Protein AF-A0A957HXZ6-F1 (afdb_monomer_lite)

Structure (mmCIF, N/CA/C/O backbone):
data_AF-A0A957HXZ6-F1
#
_entry.id   AF-A0A957HXZ6-F1
#
loop_
_atom_site.group_PDB
_atom_site.id
_atom_site.type_symbol
_atom_site.label_atom_id
_atom_site.label_alt_id
_atom_site.label_comp_id
_atom_site.label_asym_id
_atom_site.label_entity_id
_atom_site.label_seq_id
_atom_site.pdbx_PDB_ins_code
_atom_site.Cartn_x
_atom_site.Cartn_y
_atom_site.Cartn_z
_atom_site.occupancy
_atom_site.B_iso_or_equiv
_atom_site.auth_seq_id
_atom_site.auth_comp_id
_atom_site.auth_asym_id
_atom_site.auth_atom_id
_atom_site.pdbx_PDB_model_num
ATOM 1 N N . MET A 1 1 ? 1.185 11.728 -35.182 1.00 51.09 1 MET A N 1
ATOM 2 C CA . MET A 1 1 ? 1.689 11.823 -33.794 1.00 51.09 1 MET A CA 1
ATOM 3 C C . MET A 1 1 ? 2.449 10.536 -33.536 1.00 51.09 1 MET A C 1
ATOM 5 O O . MET A 1 1 ? 1.976 9.508 -33.986 1.00 51.09 1 MET A O 1
ATOM 9 N N . ASN A 1 2 ? 3.666 10.595 -32.994 1.00 60.44 2 ASN A N 1
ATOM 10 C CA . ASN A 1 2 ? 4.582 9.447 -32.969 1.00 60.44 2 ASN A CA 1
ATOM 11 C C . ASN A 1 2 ? 4.117 8.383 -31.954 1.00 60.44 2 ASN A C 1
ATOM 13 O O . ASN A 1 2 ? 4.544 8.398 -30.802 1.00 60.44 2 ASN A O 1
ATOM 17 N N . ASP A 1 3 ? 3.275 7.448 -32.400 1.00 72.94 3 ASP A N 1
ATOM 18 C CA . ASP A 1 3 ? 2.817 6.287 -31.618 1.00 72.94 3 ASP A CA 1
ATOM 19 C C . ASP A 1 3 ? 3.973 5.351 -31.213 1.00 72.94 3 ASP A C 1
ATOM 21 O O . ASP A 1 3 ? 3.850 4.551 -30.287 1.00 72.94 3 ASP A O 1
ATOM 25 N N . THR A 1 4 ? 5.141 5.497 -31.850 1.00 90.56 4 THR A N 1
ATOM 26 C CA . THR A 1 4 ? 6.346 4.696 -31.605 1.00 90.56 4 THR A CA 1
ATOM 27 C C . THR A 1 4 ? 6.817 4.737 -30.151 1.00 90.56 4 THR A C 1
ATOM 29 O O . THR A 1 4 ? 7.258 3.715 -29.639 1.00 90.56 4 THR A O 1
ATOM 32 N N . PHE A 1 5 ? 6.721 5.881 -29.459 1.00 93.50 5 PHE A N 1
ATOM 33 C CA . PHE A 1 5 ? 7.152 5.963 -28.055 1.00 93.50 5 PHE A CA 1
ATOM 34 C C . PHE A 1 5 ? 6.257 5.117 -27.144 1.00 93.50 5 PHE A C 1
ATOM 36 O O . PHE A 1 5 ? 6.757 4.276 -26.400 1.00 93.50 5 PHE A O 1
ATOM 43 N N . SER A 1 6 ? 4.937 5.300 -27.241 1.00 94.12 6 SER A N 1
ATOM 44 C CA . SER A 1 6 ? 3.964 4.537 -26.457 1.00 94.12 6 SER A CA 1
ATOM 45 C C . SER A 1 6 ? 4.053 3.045 -26.761 1.00 94.12 6 SER A C 1
ATOM 47 O O . SER A 1 6 ? 4.050 2.243 -25.836 1.00 94.12 6 SER A O 1
ATOM 49 N N . MET A 1 7 ? 4.214 2.667 -28.033 1.00 94.62 7 MET A N 1
ATOM 50 C CA . MET A 1 7 ? 4.400 1.268 -28.422 1.00 94.62 7 MET A CA 1
ATOM 51 C C . MET A 1 7 ? 5.654 0.644 -27.802 1.00 94.62 7 MET A C 1
ATOM 53 O O . MET A 1 7 ? 5.582 -0.464 -27.281 1.00 94.62 7 MET A O 1
ATOM 57 N N . LEU A 1 8 ? 6.796 1.339 -27.838 1.00 94.62 8 LEU A N 1
ATOM 58 C CA . LEU A 1 8 ? 8.039 0.834 -27.247 1.00 94.62 8 LEU A CA 1
ATOM 59 C C . LEU A 1 8 ? 7.942 0.722 -25.721 1.00 94.62 8 LEU A C 1
ATOM 61 O O . LEU A 1 8 ? 8.426 -0.254 -25.154 1.00 94.62 8 LEU A O 1
ATOM 65 N N . LEU A 1 9 ? 7.299 1.692 -25.063 1.00 92.69 9 LEU A N 1
ATOM 66 C CA . LEU A 1 9 ? 7.095 1.665 -23.616 1.00 92.69 9 LEU A CA 1
ATOM 67 C C . LEU A 1 9 ? 6.172 0.517 -23.189 1.00 92.69 9 LEU A C 1
ATOM 69 O O . LEU A 1 9 ? 6.483 -0.177 -22.225 1.00 92.69 9 LEU A O 1
ATOM 73 N N . LEU A 1 10 ? 5.070 0.299 -23.913 1.00 92.44 10 LEU A N 1
ATOM 74 C CA . LEU A 1 10 ? 4.146 -0.807 -23.649 1.00 92.44 10 LEU A CA 1
ATOM 75 C C . LEU A 1 10 ? 4.815 -2.164 -23.899 1.00 92.44 10 LEU A C 1
ATOM 77 O O . LEU A 1 10 ? 4.741 -3.036 -23.045 1.00 92.44 10 LEU A O 1
ATOM 81 N N . ALA A 1 11 ? 5.556 -2.317 -25.001 1.00 93.25 11 ALA A N 1
ATOM 82 C CA . ALA A 1 11 ? 6.290 -3.552 -25.281 1.00 93.25 11 ALA A CA 1
ATOM 83 C C . ALA A 1 11 ? 7.359 -3.861 -24.217 1.00 93.25 11 ALA A C 1
ATOM 85 O O . ALA A 1 11 ? 7.564 -5.020 -23.866 1.00 93.25 11 ALA A O 1
ATOM 86 N N . TRP A 1 12 ? 8.038 -2.832 -23.694 1.00 92.12 12 TRP A N 1
ATOM 87 C CA . TRP A 1 12 ? 8.950 -2.985 -22.561 1.00 92.12 12 TRP A CA 1
ATOM 88 C C . TRP A 1 12 ? 8.192 -3.406 -21.297 1.00 92.12 12 TRP A C 1
ATOM 90 O O . TRP A 1 12 ? 8.595 -4.359 -20.641 1.00 92.12 12 TRP A O 1
ATOM 100 N N . TRP A 1 13 ? 7.077 -2.751 -20.975 1.00 89.31 13 TRP A N 1
ATOM 101 C CA . TRP A 1 13 ? 6.258 -3.080 -19.807 1.00 89.31 13 TRP A CA 1
ATOM 102 C C . TRP A 1 13 ? 5.759 -4.533 -19.820 1.00 89.31 13 TRP A C 1
ATOM 104 O O . TRP A 1 13 ? 5.922 -5.253 -18.831 1.00 89.31 13 TRP A O 1
ATOM 114 N N . ASP A 1 14 ? 5.241 -4.982 -20.965 1.00 89.38 14 ASP A N 1
ATOM 115 C CA . ASP A 1 14 ? 4.703 -6.331 -21.171 1.00 89.38 14 ASP A CA 1
ATOM 116 C C . ASP A 1 14 ? 5.772 -7.434 -21.046 1.00 89.38 14 ASP A C 1
ATOM 118 O O . ASP A 1 14 ? 5.436 -8.604 -20.865 1.00 89.38 14 ASP A O 1
ATOM 122 N N . ALA A 1 15 ? 7.065 -7.087 -21.071 1.00 91.06 15 ALA A N 1
ATOM 123 C CA . ALA A 1 15 ? 8.168 -8.026 -20.859 1.00 91.06 15 ALA A CA 1
ATOM 124 C C . ALA A 1 15 ? 8.330 -8.493 -19.392 1.00 91.06 15 ALA A C 1
ATOM 126 O O . ALA A 1 15 ? 9.280 -9.213 -19.083 1.00 91.06 15 ALA A O 1
ATOM 127 N N . GLY A 1 16 ? 7.414 -8.115 -18.489 1.00 79.50 16 GLY A N 1
ATOM 128 C CA . GLY A 1 16 ? 7.358 -8.615 -17.109 1.00 79.50 16 GLY A CA 1
ATOM 129 C C . GLY A 1 16 ? 8.030 -7.702 -16.083 1.00 79.50 16 GLY A C 1
ATOM 130 O O . GLY A 1 16 ? 8.540 -8.163 -15.060 1.00 79.50 16 GLY A O 1
ATOM 131 N N . HIS A 1 17 ? 8.073 -6.393 -16.340 1.00 70.12 17 HIS A N 1
ATOM 132 C CA . HIS A 1 17 ? 8.708 -5.456 -15.422 1.00 70.12 17 HIS A CA 1
ATOM 133 C C . HIS A 1 17 ? 7.762 -5.053 -14.276 1.00 70.12 17 HIS A C 1
ATOM 135 O O . HIS A 1 17 ? 6.886 -4.198 -14.408 1.00 70.12 17 HIS A O 1
ATOM 141 N N . ALA A 1 18 ? 8.048 -5.641 -13.109 1.00 68.88 18 ALA A N 1
ATOM 142 C CA . ALA A 1 18 ? 7.474 -5.388 -11.785 1.00 68.88 18 ALA A CA 1
ATOM 143 C C . ALA A 1 18 ? 6.119 -6.063 -11.484 1.00 68.88 18 ALA A C 1
ATOM 145 O O . ALA A 1 18 ? 5.063 -5.424 -11.453 1.00 68.88 18 ALA A O 1
ATOM 146 N N . ASP A 1 19 ? 6.226 -7.353 -11.144 1.00 81.88 19 ASP A N 1
ATOM 147 C CA . ASP A 1 19 ? 5.244 -8.123 -10.377 1.00 81.88 19 ASP A CA 1
ATOM 148 C C . ASP A 1 19 ? 5.095 -7.528 -8.975 1.00 81.88 19 ASP A C 1
ATOM 150 O O . ASP A 1 19 ? 5.928 -7.731 -8.090 1.00 81.88 19 ASP A O 1
ATOM 154 N N . LEU A 1 20 ? 4.029 -6.755 -8.782 1.00 90.50 20 LEU A N 1
ATOM 155 C CA . LEU A 1 20 ? 3.659 -6.179 -7.494 1.00 90.50 20 LEU A CA 1
ATOM 156 C C . LEU A 1 20 ? 2.258 -6.666 -7.115 1.00 90.50 20 LEU A C 1
ATOM 158 O O . LEU A 1 20 ? 1.387 -6.692 -7.992 1.00 90.50 20 LEU A O 1
ATOM 162 N N . PRO A 1 21 ? 1.996 -6.996 -5.835 1.00 90.12 21 PRO A N 1
ATOM 163 C CA . PRO A 1 21 ? 0.715 -7.568 -5.411 1.00 90.12 21 PRO A CA 1
ATOM 164 C C . PRO A 1 21 ? -0.508 -6.748 -5.846 1.00 90.12 21 PRO A C 1
ATOM 166 O O . PRO A 1 21 ? -1.518 -7.300 -6.276 1.00 90.12 21 PRO A O 1
ATOM 169 N N . TRP A 1 22 ? -0.409 -5.418 -5.794 1.00 93.06 22 TRP A N 1
ATOM 170 C CA . TRP A 1 22 ? -1.485 -4.506 -6.191 1.00 93.06 22 TRP A CA 1
ATOM 171 C C . TRP A 1 22 ? -1.683 -4.384 -7.706 1.00 93.06 22 TRP A C 1
ATOM 173 O O . TRP A 1 22 ? -2.790 -4.089 -8.139 1.00 93.06 22 TRP A O 1
ATOM 183 N N . ARG A 1 23 ? -0.668 -4.668 -8.534 1.00 90.19 23 ARG A N 1
ATOM 184 C CA . ARG A 1 23 ? -0.789 -4.595 -10.005 1.00 90.19 23 ARG A CA 1
ATOM 185 C C . ARG A 1 23 ? -1.584 -5.744 -10.614 1.00 90.19 23 ARG A C 1
ATOM 187 O O . ARG A 1 23 ? -2.095 -5.605 -11.717 1.00 90.19 23 ARG A O 1
ATOM 194 N N . SER A 1 24 ? -1.701 -6.860 -9.898 1.00 87.56 24 SER A N 1
ATOM 195 C CA . SER A 1 24 ? -2.582 -7.967 -10.294 1.00 87.56 24 SER A CA 1
ATOM 196 C C . SER A 1 24 ? -4.048 -7.718 -9.910 1.00 87.56 24 SER A C 1
ATOM 198 O O . SER A 1 24 ? -4.935 -8.462 -10.330 1.00 87.56 24 SER A O 1
ATOM 200 N N . SER A 1 25 ? -4.319 -6.685 -9.105 1.00 90.81 25 SER A N 1
ATOM 201 C CA . SER A 1 25 ? -5.664 -6.349 -8.648 1.00 90.81 25 SER A CA 1
ATOM 202 C C . SER A 1 25 ? -6.363 -5.390 -9.608 1.00 90.81 25 SER A C 1
ATOM 204 O O . SER A 1 25 ? -5.762 -4.452 -10.122 1.00 90.81 25 SER A O 1
ATOM 206 N N . HIS A 1 26 ? -7.665 -5.600 -9.793 1.00 93.25 26 HIS A N 1
ATOM 207 C CA . HIS A 1 26 ? -8.564 -4.655 -10.466 1.00 93.25 26 HIS A CA 1
ATOM 208 C C . HIS A 1 26 ? -9.500 -3.951 -9.469 1.00 93.25 26 HIS A C 1
ATOM 210 O O . HIS A 1 26 ? -10.389 -3.208 -9.879 1.00 93.25 26 HIS A O 1
ATOM 216 N N . ASP A 1 27 ? -9.335 -4.206 -8.166 1.00 96.25 27 ASP A N 1
ATOM 217 C CA . ASP A 1 27 ? -10.135 -3.58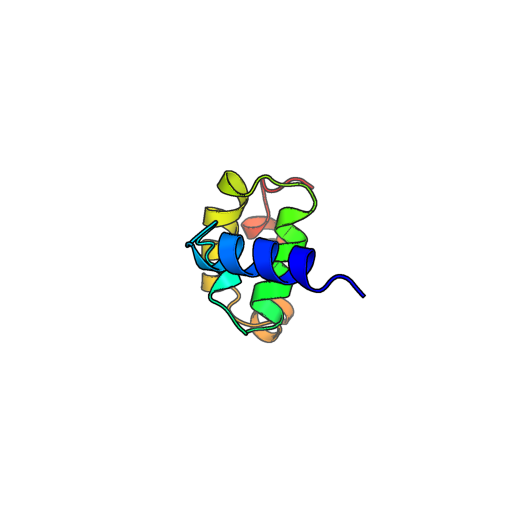2 -7.115 1.00 96.25 27 ASP A CA 1
ATOM 218 C C . ASP A 1 27 ? -9.649 -2.142 -6.855 1.00 96.25 27 ASP A C 1
ATOM 220 O O . ASP A 1 27 ? -8.500 -1.957 -6.436 1.00 96.25 27 ASP A O 1
ATOM 224 N N . PRO A 1 28 ? -10.504 -1.116 -7.047 1.00 97.12 28 PRO A N 1
ATOM 225 C CA . PRO A 1 28 ? -10.148 0.272 -6.770 1.00 97.12 28 PRO A CA 1
ATOM 226 C C . PRO A 1 28 ? -9.691 0.517 -5.329 1.00 97.12 28 PRO A C 1
ATOM 228 O O . PRO A 1 28 ? -8.842 1.378 -5.111 1.00 97.12 28 PRO A O 1
ATOM 231 N N . TYR A 1 29 ? -10.229 -0.219 -4.350 1.00 97.75 29 TYR A N 1
ATOM 232 C CA . TYR A 1 29 ? -9.826 -0.081 -2.950 1.00 97.75 29 TYR A CA 1
ATOM 233 C C . TYR A 1 29 ? -8.393 -0.578 -2.738 1.00 97.75 29 TYR A C 1
ATOM 235 O O . TYR A 1 29 ? -7.562 0.150 -2.196 1.00 97.75 29 TYR A O 1
ATOM 243 N N . ALA A 1 30 ? -8.087 -1.776 -3.233 1.00 97.44 30 ALA A N 1
ATOM 244 C CA . ALA A 1 30 ? -6.746 -2.346 -3.202 1.00 97.44 30 ALA A CA 1
ATOM 245 C C . ALA A 1 30 ? -5.713 -1.433 -3.896 1.00 97.44 30 ALA A C 1
ATOM 247 O O . ALA A 1 30 ? -4.654 -1.143 -3.338 1.00 97.44 30 ALA A O 1
ATOM 248 N N . ILE A 1 31 ? -6.049 -0.911 -5.083 1.00 97.19 31 ILE A N 1
ATOM 249 C CA . ILE A 1 31 ? -5.189 0.030 -5.813 1.00 97.19 31 ILE A CA 1
ATOM 250 C C . ILE A 1 31 ? -4.983 1.303 -4.983 1.00 97.19 31 ILE A C 1
ATOM 252 O O . ILE A 1 31 ? -3.842 1.689 -4.739 1.00 97.19 31 ILE A O 1
ATOM 256 N N . TRP A 1 32 ? -6.057 1.912 -4.472 1.00 97.69 32 TRP A N 1
ATOM 257 C CA . TRP A 1 32 ? -5.978 3.124 -3.651 1.00 97.69 32 TRP A CA 1
ATOM 258 C C . TRP A 1 32 ? -5.075 2.950 -2.425 1.00 97.69 32 TRP A C 1
ATOM 260 O O . TRP A 1 32 ? -4.206 3.787 -2.194 1.00 97.69 32 TRP A O 1
ATOM 270 N N . VAL A 1 33 ? -5.222 1.853 -1.677 1.00 97.00 33 VAL A N 1
ATOM 271 C CA . VAL A 1 33 ? -4.364 1.559 -0.519 1.00 97.00 33 VAL A CA 1
ATOM 272 C C . VAL A 1 33 ? -2.893 1.502 -0.932 1.00 97.00 33 VAL A C 1
ATOM 274 O O . VAL A 1 33 ? -2.052 2.110 -0.269 1.00 97.00 33 VAL A O 1
ATOM 277 N N . SER A 1 34 ? -2.578 0.807 -2.030 1.00 96.62 34 SER A N 1
ATOM 278 C CA . SER A 1 34 ? -1.195 0.694 -2.499 1.00 96.62 34 SER A CA 1
ATOM 279 C C . SER A 1 34 ? -0.593 2.050 -2.870 1.00 96.62 34 SER A C 1
ATOM 281 O O . SER A 1 34 ? 0.534 2.343 -2.478 1.00 96.62 34 SER A O 1
ATOM 283 N N . GLU A 1 35 ? -1.364 2.912 -3.538 1.00 96.44 35 GLU A N 1
ATOM 284 C CA . GLU A 1 35 ? -0.929 4.255 -3.915 1.00 96.44 35 GLU A CA 1
ATOM 285 C C . GLU A 1 35 ? -0.650 5.117 -2.680 1.00 96.44 35 GLU A C 1
ATOM 287 O O . GLU A 1 35 ? 0.379 5.787 -2.633 1.00 96.44 35 GLU A O 1
ATOM 292 N N . ILE A 1 36 ? -1.506 5.066 -1.648 1.00 96.00 36 ILE A N 1
ATOM 293 C CA . ILE A 1 36 ? -1.285 5.820 -0.402 1.00 96.00 36 ILE A CA 1
ATOM 294 C C . ILE A 1 36 ? -0.010 5.353 0.309 1.00 96.00 36 ILE A C 1
ATOM 296 O O . ILE A 1 36 ? 0.791 6.187 0.727 1.00 96.00 36 ILE A O 1
ATOM 300 N N . MET A 1 37 ? 0.222 4.040 0.407 1.00 95.38 37 MET A N 1
ATOM 301 C CA . MET A 1 37 ? 1.445 3.511 1.022 1.00 95.38 37 MET A CA 1
ATOM 302 C C . MET A 1 37 ? 2.708 3.897 0.233 1.00 95.38 37 MET A C 1
ATOM 304 O O . MET A 1 37 ? 3.754 4.150 0.823 1.00 95.38 37 MET A O 1
ATOM 308 N N . LEU A 1 38 ? 2.631 3.973 -1.098 1.00 95.75 38 LEU A N 1
ATOM 309 C CA . LEU A 1 38 ? 3.779 4.267 -1.963 1.00 95.75 38 LEU A CA 1
ATOM 310 C C . LEU A 1 38 ? 4.168 5.750 -2.024 1.00 95.75 38 LEU A C 1
ATOM 312 O O . LEU A 1 38 ? 5.238 6.061 -2.547 1.00 95.75 38 LEU A O 1
ATOM 316 N N . GLN A 1 39 ? 3.357 6.672 -1.489 1.00 94.00 39 GLN A N 1
ATOM 317 C CA . GLN A 1 39 ? 3.650 8.111 -1.563 1.00 94.00 39 GLN A CA 1
ATOM 318 C C . GLN A 1 39 ? 4.982 8.493 -0.905 1.00 94.00 39 GLN A C 1
ATOM 320 O O . GLN A 1 39 ? 5.639 9.424 -1.370 1.00 94.00 39 GLN A O 1
ATOM 325 N N . GLN A 1 40 ? 5.383 7.804 0.169 1.00 86.38 40 GLN A N 1
ATOM 326 C CA . GLN A 1 40 ? 6.616 8.115 0.910 1.00 86.38 40 GLN A CA 1
ATOM 327 C C . GLN A 1 40 ? 7.434 6.880 1.308 1.00 86.38 40 GLN A C 1
ATOM 329 O O . GLN A 1 40 ? 8.485 7.009 1.937 1.00 86.38 40 GLN A O 1
ATOM 334 N N . THR A 1 41 ? 6.998 5.685 0.906 1.00 92.19 41 THR A N 1
ATOM 335 C CA . THR A 1 41 ? 7.605 4.423 1.327 1.00 92.19 41 THR A CA 1
ATOM 336 C C . THR A 1 41 ? 8.062 3.619 0.112 1.00 92.19 41 THR A C 1
ATOM 338 O O . THR A 1 41 ? 7.356 3.488 -0.885 1.00 92.19 41 THR A O 1
ATOM 341 N N . GLN A 1 42 ? 9.277 3.069 0.177 1.00 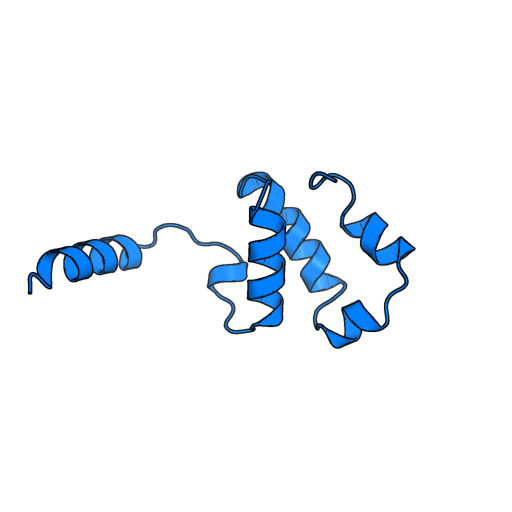93.19 42 GLN A N 1
ATOM 342 C CA . GLN A 1 42 ? 9.837 2.268 -0.915 1.00 93.19 42 GLN A CA 1
ATOM 343 C C . GLN A 1 42 ? 9.063 0.954 -1.099 1.00 93.19 42 GLN A C 1
ATOM 345 O O . GLN A 1 42 ? 8.634 0.338 -0.125 1.00 93.19 42 GLN A O 1
ATOM 350 N N . ILE A 1 43 ? 8.971 0.477 -2.346 1.00 94.00 43 ILE A N 1
ATOM 351 C CA . ILE A 1 43 ? 8.211 -0.729 -2.730 1.00 94.00 43 ILE A CA 1
ATOM 352 C C . ILE A 1 43 ? 8.530 -1.935 -1.836 1.00 94.00 43 ILE A C 1
ATOM 354 O O . ILE A 1 43 ? 7.613 -2.583 -1.338 1.00 94.00 43 ILE A O 1
ATOM 358 N N . ALA A 1 44 ? 9.817 -2.222 -1.604 1.00 93.50 44 ALA A N 1
ATOM 359 C CA . ALA A 1 44 ? 10.246 -3.376 -0.810 1.00 93.50 44 ALA A CA 1
ATOM 360 C C . ALA A 1 44 ? 9.696 -3.348 0.627 1.00 93.50 44 ALA A C 1
ATOM 362 O O . ALA A 1 44 ? 9.384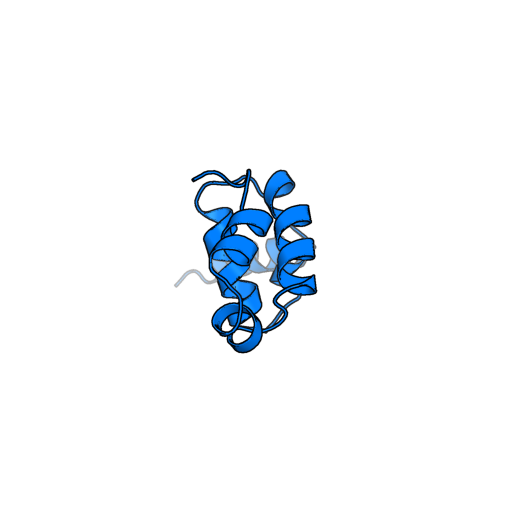 -4.394 1.191 1.00 93.50 44 ALA A O 1
ATOM 363 N N . THR A 1 45 ? 9.539 -2.152 1.196 1.00 93.50 45 THR A N 1
ATOM 364 C CA . THR A 1 45 ? 8.938 -1.955 2.516 1.00 93.50 45 THR A CA 1
ATOM 365 C C . THR A 1 45 ? 7.414 -2.045 2.450 1.00 93.50 45 THR A C 1
ATOM 367 O O . THR A 1 45 ? 6.813 -2.620 3.349 1.00 93.50 45 THR A O 1
ATOM 370 N N . VAL A 1 46 ? 6.778 -1.532 1.389 1.00 95.50 46 VAL A N 1
ATOM 371 C CA . VAL A 1 46 ? 5.310 -1.525 1.246 1.00 95.50 46 VAL A CA 1
ATOM 372 C C . VAL A 1 46 ? 4.723 -2.927 1.088 1.00 95.50 46 VAL A C 1
ATOM 374 O O . VAL A 1 46 ? 3.682 -3.195 1.678 1.00 95.50 46 VAL A O 1
ATOM 377 N N . ILE A 1 47 ? 5.372 -3.830 0.343 1.00 95.12 47 ILE A N 1
ATOM 378 C CA . ILE A 1 47 ? 4.845 -5.181 0.046 1.00 95.12 47 ILE A CA 1
ATOM 379 C C . ILE A 1 47 ? 4.281 -5.898 1.290 1.00 95.12 47 ILE A C 1
ATOM 381 O O . ILE A 1 47 ? 3.083 -6.191 1.302 1.00 95.12 47 ILE A O 1
ATOM 385 N N . PRO A 1 48 ? 5.059 -6.125 2.368 1.00 95.75 48 PRO A N 1
ATOM 386 C CA . PRO A 1 48 ? 4.549 -6.841 3.536 1.00 95.75 48 PRO A CA 1
ATOM 387 C C . PRO A 1 48 ? 3.480 -6.062 4.319 1.00 95.75 48 PRO A C 1
ATOM 389 O O . PRO A 1 48 ? 2.688 -6.669 5.037 1.00 95.75 48 PRO A O 1
ATOM 392 N N . TYR A 1 49 ? 3.442 -4.730 4.223 1.00 96.69 49 TYR A N 1
ATOM 393 C CA . TYR A 1 49 ? 2.388 -3.924 4.847 1.00 96.69 49 TYR A CA 1
ATOM 394 C C . TYR A 1 49 ? 1.080 -4.012 4.077 1.00 96.69 49 TYR A C 1
ATOM 396 O O 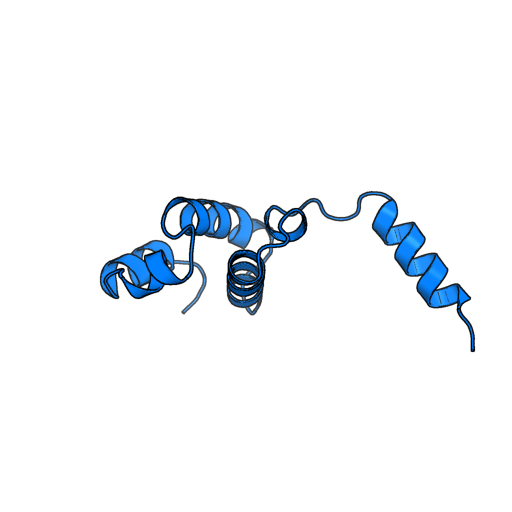. TYR A 1 49 ? 0.033 -4.230 4.680 1.00 96.69 49 TYR A O 1
ATOM 404 N N . TYR A 1 50 ? 1.154 -3.906 2.754 1.00 96.75 50 TYR A N 1
ATOM 405 C CA . TYR A 1 50 ? 0.016 -4.049 1.865 1.00 96.75 50 TYR A CA 1
ATOM 406 C C . TYR A 1 50 ? -0.646 -5.422 2.026 1.00 96.75 50 TYR A C 1
ATOM 408 O O . TYR A 1 50 ? -1.858 -5.501 2.195 1.00 96.75 50 TYR A O 1
ATOM 416 N N . GLU A 1 51 ? 0.134 -6.506 2.056 1.00 96.56 51 GLU A N 1
ATOM 417 C CA . GLU A 1 51 ? -0.405 -7.862 2.236 1.00 96.56 51 GLU A CA 1
ATOM 418 C C . GLU A 1 51 ? -1.134 -8.027 3.577 1.00 96.56 51 GLU A C 1
ATOM 420 O O . GLU A 1 51 ? -2.261 -8.527 3.614 1.00 96.56 51 GLU A O 1
ATOM 425 N N . ARG A 1 52 ? -0.535 -7.559 4.683 1.00 97.19 52 ARG A N 1
ATOM 426 C CA . ARG A 1 52 ? -1.184 -7.586 6.006 1.00 97.19 52 ARG A CA 1
ATOM 427 C C . ARG A 1 52 ? -2.442 -6.728 6.040 1.00 97.19 52 ARG A C 1
ATOM 429 O O . ARG A 1 52 ? -3.453 -7.155 6.592 1.00 97.19 52 ARG A O 1
ATOM 436 N N . TRP A 1 53 ? -2.379 -5.539 5.448 1.00 97.75 53 TRP A N 1
ATOM 437 C CA . TRP A 1 53 ? -3.503 -4.618 5.377 1.00 97.75 53 TRP A CA 1
ATOM 438 C C . TRP A 1 53 ? -4.667 -5.233 4.610 1.00 97.75 53 TRP A C 1
ATOM 440 O O . TRP A 1 53 ? -5.758 -5.327 5.155 1.00 97.75 53 TRP A O 1
ATOM 450 N N . MET A 1 54 ? -4.436 -5.733 3.395 1.00 97.56 54 MET A N 1
ATOM 451 C CA . MET A 1 54 ? -5.486 -6.336 2.569 1.00 97.56 54 MET A CA 1
ATOM 452 C C . MET A 1 54 ? -6.028 -7.640 3.161 1.00 97.56 54 MET A C 1
ATOM 454 O O . MET A 1 54 ? -7.191 -7.973 2.947 1.00 97.56 54 MET A O 1
ATOM 458 N N . SER A 1 55 ? -5.223 -8.368 3.941 1.00 97.69 55 SER A N 1
ATOM 459 C CA . SER A 1 55 ? -5.710 -9.525 4.696 1.00 97.69 55 SER A CA 1
ATOM 460 C C . SER A 1 55 ? -6.643 -9.135 5.846 1.00 97.69 55 SER A C 1
ATOM 462 O O . SER A 1 55 ? -7.514 -9.930 6.195 1.00 97.69 55 SER A O 1
ATOM 464 N N . HIS A 1 56 ? -6.444 -7.974 6.473 1.00 98.06 56 HIS A N 1
ATOM 465 C CA . HIS A 1 56 ? -7.199 -7.557 7.658 1.00 98.06 56 HIS A CA 1
ATOM 466 C C . HIS A 1 56 ? -8.393 -6.656 7.307 1.00 98.06 56 HIS A C 1
ATOM 468 O O . HIS A 1 56 ? -9.499 -6.847 7.807 1.00 98.06 56 HIS A O 1
ATOM 474 N N . PHE A 1 57 ? -8.191 -5.733 6.372 1.00 98.31 57 PHE A N 1
ATOM 475 C CA . PHE A 1 57 ? -9.198 -4.860 5.787 1.00 98.31 57 PHE A CA 1
ATOM 476 C C . PHE A 1 57 ? -9.333 -5.185 4.293 1.00 98.31 57 PHE A C 1
ATOM 478 O O . PHE A 1 57 ? -8.804 -4.463 3.457 1.00 98.31 57 PHE A O 1
ATOM 485 N N . PRO A 1 58 ? -10.030 -6.269 3.908 1.00 97.50 58 PRO A N 1
ATOM 486 C CA . PRO A 1 58 ? -10.141 -6.660 2.500 1.00 97.50 58 PRO A CA 1
ATOM 487 C C . PRO A 1 58 ? -11.047 -5.73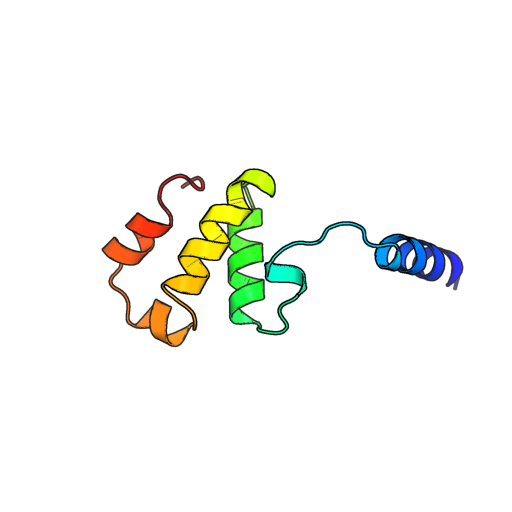3 1.679 1.00 97.50 58 PRO A C 1
ATOM 489 O O . PRO A 1 58 ? -11.071 -5.823 0.457 1.00 97.50 58 PRO A O 1
ATOM 492 N N . THR A 1 59 ? -11.833 -4.870 2.333 1.00 98.06 59 THR A N 1
ATOM 493 C CA . THR A 1 59 ? -12.753 -3.936 1.676 1.00 98.06 59 THR A CA 1
ATOM 494 C C . THR A 1 59 ? -12.760 -2.588 2.387 1.00 98.06 59 THR A C 1
ATOM 496 O O . THR A 1 59 ? -12.501 -2.501 3.590 1.00 98.06 59 THR A O 1
ATOM 499 N N . ILE A 1 60 ? -13.180 -1.542 1.673 1.00 97.94 60 ILE A N 1
ATOM 500 C CA . ILE A 1 60 ? -13.392 -0.215 2.265 1.00 97.94 60 ILE A CA 1
ATOM 501 C C . ILE A 1 60 ? -14.412 -0.234 3.415 1.00 97.94 60 ILE A C 1
ATOM 503 O O . ILE A 1 60 ? -14.265 0.518 4.373 1.00 97.94 60 ILE A O 1
ATOM 507 N N . ALA A 1 61 ? -15.417 -1.114 3.361 1.00 98.38 61 ALA A N 1
ATOM 508 C CA . ALA A 1 61 ? -16.401 -1.260 4.431 1.00 98.38 61 ALA A CA 1
ATOM 509 C C . ALA A 1 61 ? -15.784 -1.879 5.696 1.00 98.38 61 ALA A C 1
ATOM 511 O O . ALA A 1 61 ? -16.091 -1.433 6.798 1.00 98.38 61 ALA A O 1
ATOM 512 N N . ALA A 1 62 ? -14.885 -2.860 5.539 1.00 98.31 62 ALA A N 1
ATOM 513 C CA . ALA A 1 62 ? -14.138 -3.435 6.658 1.00 98.31 62 ALA A CA 1
ATOM 514 C C . ALA A 1 62 ? -13.229 -2.387 7.315 1.00 98.31 62 ALA A C 1
ATOM 516 O O . ALA A 1 62 ? -13.218 -2.274 8.536 1.00 98.31 62 ALA A O 1
ATOM 517 N N . LEU A 1 63 ? -12.542 -1.570 6.508 1.00 98.38 63 LEU A N 1
ATOM 518 C CA . LEU A 1 63 ? -11.750 -0.445 7.009 1.00 98.38 63 LEU A CA 1
ATOM 519 C C . LEU A 1 63 ? -12.617 0.589 7.744 1.00 98.38 63 LEU A C 1
ATOM 521 O O . LEU A 1 63 ? -12.253 1.045 8.820 1.00 98.38 63 LEU A O 1
ATOM 525 N N . ALA A 1 64 ? -13.771 0.954 7.183 1.00 98.19 64 ALA A N 1
ATOM 526 C CA . ALA A 1 64 ? -14.660 1.956 7.771 1.00 98.19 64 ALA A CA 1
ATOM 527 C C . ALA A 1 64 ? -15.305 1.503 9.093 1.00 98.19 64 ALA A C 1
ATOM 529 O O . ALA A 1 64 ? -15.683 2.343 9.907 1.00 98.19 64 ALA A O 1
ATOM 530 N N . ALA A 1 65 ? -15.458 0.192 9.295 1.00 98.44 65 ALA A N 1
ATOM 531 C CA . ALA A 1 65 ? -15.988 -0.387 10.526 1.00 98.44 65 ALA A CA 1
ATOM 532 C C . ALA A 1 65 ? -14.921 -0.582 11.620 1.00 98.44 65 ALA A C 1
ATOM 534 O O . ALA A 1 65 ? -15.281 -0.836 12.770 1.00 98.44 65 ALA A O 1
ATOM 535 N N . ALA A 1 66 ? -13.636 -0.493 11.268 1.00 98.25 66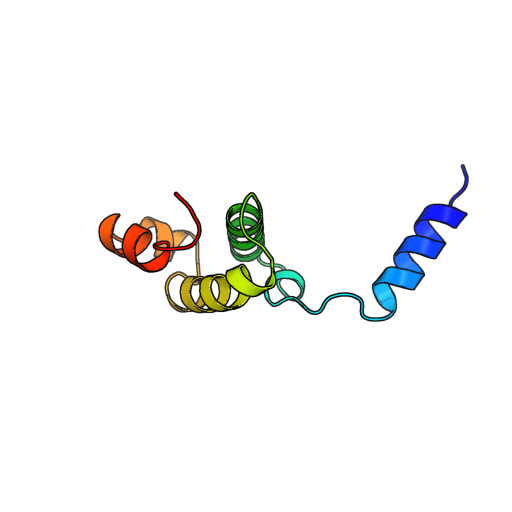 ALA A N 1
ATOM 536 C CA . ALA A 1 66 ? -12.529 -0.695 12.190 1.00 98.25 66 ALA A CA 1
ATOM 537 C C . ALA A 1 66 ? -12.372 0.475 13.164 1.00 98.25 66 ALA A C 1
ATOM 539 O O . ALA A 1 66 ? -12.705 1.625 12.861 1.00 98.25 66 ALA A O 1
ATOM 540 N N . SER A 1 67 ? -11.814 0.192 14.338 1.00 98.25 67 SER A N 1
ATOM 541 C CA . SER A 1 67 ? -11.399 1.254 15.248 1.00 98.25 67 SER A CA 1
ATOM 542 C C . SER A 1 67 ? -10.171 1.990 14.704 1.00 98.25 67 SER A C 1
ATOM 544 O O . SER A 1 67 ? -9.336 1.425 13.995 1.00 98.25 67 SER A O 1
ATOM 546 N N . LEU A 1 68 ? -10.029 3.265 15.074 1.00 97.44 68 LEU A N 1
ATOM 547 C CA . LEU A 1 68 ? -8.844 4.043 14.708 1.00 97.44 68 LEU A CA 1
ATOM 548 C C . LEU A 1 68 ? -7.554 3.398 15.244 1.00 97.44 68 LEU A C 1
ATOM 550 O O . LEU A 1 68 ? -6.550 3.383 14.539 1.00 97.44 68 LEU A O 1
ATOM 554 N N . ASP A 1 69 ? -7.588 2.824 16.448 1.00 97.44 69 ASP A N 1
ATOM 555 C CA . ASP A 1 69 ? -6.424 2.171 17.057 1.00 97.44 69 ASP A CA 1
ATOM 556 C C . ASP A 1 69 ? -5.963 0.945 16.257 1.00 97.44 69 ASP A C 1
ATOM 558 O O . ASP A 1 69 ? -4.763 0.762 16.054 1.00 97.44 69 ASP A O 1
ATOM 562 N N . GLU A 1 70 ? -6.892 0.128 15.749 1.00 97.38 70 GLU A N 1
ATOM 563 C CA . GLU A 1 70 ? -6.564 -1.006 14.870 1.00 97.38 70 GLU A CA 1
ATOM 564 C C . GLU A 1 70 ? -5.918 -0.537 13.567 1.00 97.38 70 GLU A C 1
ATOM 566 O O . GLU A 1 70 ? -4.904 -1.093 13.134 1.00 97.38 70 GLU A O 1
ATOM 571 N N . VAL A 1 71 ? -6.475 0.519 12.967 1.00 97.25 71 VAL A N 1
ATOM 572 C CA . VAL A 1 71 ? -5.935 1.126 11.747 1.00 97.25 71 VAL A CA 1
ATOM 573 C C . VAL A 1 71 ? -4.510 1.623 11.976 1.00 97.25 71 VAL A C 1
ATOM 575 O O . VAL A 1 71 ? -3.603 1.244 11.234 1.00 97.25 71 VAL A O 1
ATOM 578 N N . LEU A 1 72 ? -4.291 2.415 13.028 1.00 95.94 72 LEU A N 1
ATOM 579 C CA . LEU A 1 72 ? -2.971 2.942 13.374 1.00 95.94 72 LEU A CA 1
ATOM 580 C C . LEU A 1 72 ? -1.983 1.817 13.681 1.00 95.94 72 LEU A C 1
ATOM 582 O O . LEU A 1 72 ? -0.829 1.882 13.260 1.00 95.94 72 LEU A O 1
ATOM 586 N N . LYS A 1 73 ? -2.433 0.753 14.354 1.00 95.81 73 LYS A N 1
ATOM 587 C CA . LYS A 1 73 ? -1.564 -0.370 14.699 1.00 95.81 73 LYS A CA 1
ATOM 588 C C . LYS A 1 73 ? -1.049 -1.116 13.471 1.00 95.81 73 LYS A C 1
ATOM 590 O O . LYS A 1 73 ? 0.100 -1.552 13.463 1.00 95.81 73 LYS A O 1
ATOM 595 N N . LEU A 1 74 ? -1.882 -1.267 12.444 1.00 95.69 74 LEU A N 1
ATOM 596 C CA . LEU A 1 74 ? -1.487 -1.894 11.180 1.00 95.69 74 LEU A CA 1
ATOM 597 C C . LEU A 1 74 ? -0.644 -0.974 10.291 1.00 95.69 74 LEU A C 1
ATOM 599 O O . LEU A 1 74 ? 0.139 -1.475 9.482 1.00 95.69 74 LEU A O 1
ATOM 603 N N . TRP A 1 75 ? -0.787 0.344 10.449 1.00 94.56 75 TRP A N 1
ATOM 604 C CA . TRP A 1 75 ? -0.032 1.353 9.700 1.00 94.56 75 TRP A CA 1
ATOM 605 C C . TRP A 1 75 ? 1.345 1.674 10.305 1.00 94.56 75 TRP A C 1
ATOM 607 O O . TRP A 1 75 ? 2.238 2.154 9.605 1.00 94.56 75 TRP A O 1
ATOM 617 N N . GLU A 1 76 ? 1.533 1.388 11.597 1.00 92.31 76 GLU A N 1
ATOM 618 C CA . GLU A 1 76 ? 2.741 1.701 12.363 1.00 92.31 76 GLU A CA 1
ATOM 619 C C . GLU A 1 76 ? 4.030 1.245 11.644 1.00 92.31 76 GLU A C 1
ATOM 621 O O . GLU A 1 76 ? 4.241 0.064 11.349 1.00 92.31 76 GLU A O 1
ATOM 626 N N . GLY A 1 77 ? 4.923 2.199 11.368 1.00 87.62 77 GLY A N 1
ATOM 627 C CA . GLY A 1 77 ? 6.224 1.958 10.733 1.00 87.62 77 GLY A CA 1
ATOM 628 C C . GLY A 1 77 ? 6.293 2.207 9.220 1.00 87.62 77 GLY A C 1
ATOM 629 O O . GLY A 1 77 ? 7.394 2.159 8.675 1.00 87.62 77 GLY A O 1
ATOM 630 N N . LEU A 1 78 ? 5.183 2.543 8.544 1.00 85.56 78 LEU A N 1
ATOM 631 C CA . LEU A 1 78 ? 5.211 3.004 7.141 1.00 85.56 78 LEU A CA 1
ATOM 632 C C . LEU A 1 78 ? 5.749 4.437 6.969 1.00 85.56 78 LEU A C 1
ATOM 634 O O . LEU A 1 78 ? 6.161 4.798 5.868 1.00 85.56 78 LEU A O 1
ATOM 638 N N . GLY A 1 79 ? 5.813 5.210 8.056 1.00 69.56 79 GLY A N 1
ATOM 639 C CA . GLY A 1 79 ? 6.112 6.641 8.051 1.00 69.56 79 GLY A CA 1
ATOM 640 C C . GLY A 1 79 ? 4.822 7.453 8.188 1.00 69.56 79 GLY A C 1
ATOM 641 O O . GLY A 1 79 ? 3.889 7.232 7.420 1.00 69.56 79 GLY A O 1
ATOM 642 N N . TYR A 1 80 ? 4.834 8.391 9.147 1.00 56.03 80 TYR A N 1
ATOM 643 C CA . TYR A 1 80 ? 3.706 9.058 9.834 1.00 56.03 80 TYR A CA 1
ATOM 644 C C . TYR A 1 80 ? 3.089 8.265 10.986 1.00 56.03 80 TYR A C 1
ATOM 646 O O . TYR A 1 80 ? 2.430 7.235 10.737 1.00 56.03 80 TYR A O 1
#

Sequence (80 aa):
MNDTFSMLLLAWWDAGHADLPWRSSHDPYAIWVSEIMLQQTQIATVIPYYERWMSHFPTIAALAAASLDEVLKLWEGLGY

Secondary structure (DSSP, 8-state):
--THHHHHHHHHHHTT----GGGG---HHHHHHHHHHHTTS-HHHHHHHHHHHHHH--SHHHHHHS-HHHHHHHHTTS--

pLDDT: mean 91.78, std 9.62, range [51.09, 98.44]

Foldseek 3Di:
DCCVVVVVVVVVVVVPPDDAPLVVDPDPVLVVVLVVLVPQADRVVVRVLSVVCCVQPVDPVSVVPDDPVVVCVSCPPSDD

Radius of gyration: 15.93 Å; chains: 1; bounding box: 27×21×51 Å